Protein AF-M1EEB0-F1 (afdb_monomer)

Sequence (105 aa):
PSGGGGGFLLSRFTATALRRAAVTLDLFPIDDVFLGMCLQQEGLEPASHSGIRTAGIQAPSAHMSSFDPCLYRELLLVHRFLPYEMLLMWDALSQPNLACGKKLQ

pLDDT: mean 90.36, std 11.07, range [38.84, 98.31]

Organism: Mustela putorius furo (NCBI:txid9669)

Structure (mmCIF, N/CA/C/O backbone):
data_AF-M1EEB0-F1
#
_entry.id   AF-M1EEB0-F1
#
loop_
_atom_site.group_PDB
_atom_site.id
_atom_site.type_symbol
_atom_site.label_atom_id
_atom_site.label_alt_id
_atom_site.label_comp_id
_atom_site.label_asym_id
_atom_site.label_entity_id
_atom_site.label_seq_id
_atom_site.pdbx_PDB_ins_code
_atom_site.Cartn_x
_atom_site.Cartn_y
_atom_site.Cartn_z
_atom_site.occupancy
_atom_site.B_iso_or_equiv
_atom_site.auth_seq_id
_atom_site.auth_comp_id
_atom_site.auth_asym_id
_atom_site.auth_atom_id
_atom_site.pdbx_PDB_model_num
ATOM 1 N N . PRO A 1 1 ? -0.712 8.356 14.557 1.00 59.94 1 PRO A N 1
ATOM 2 C CA . PRO A 1 1 ? -0.195 8.388 13.163 1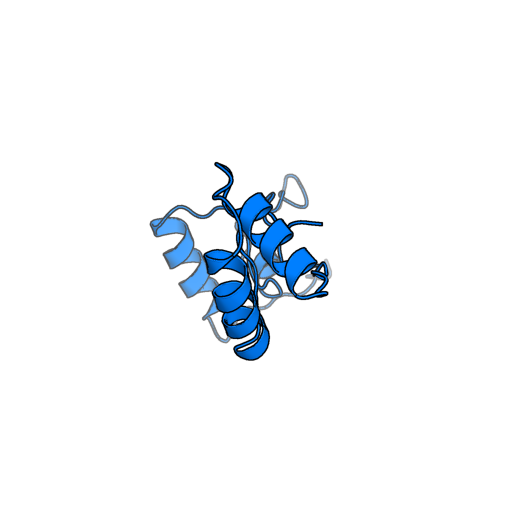.00 59.94 1 PRO A CA 1
ATOM 3 C C . PRO A 1 1 ? -1.029 7.459 12.266 1.00 59.94 1 PRO A C 1
ATOM 5 O O . PRO A 1 1 ? -1.385 6.382 12.730 1.00 59.94 1 PRO A O 1
ATOM 8 N N . SER A 1 2 ? -1.378 7.865 11.041 1.00 62.84 2 SER A N 1
ATOM 9 C CA . SER A 1 2 ? -2.084 7.025 10.053 1.00 62.84 2 SER A CA 1
ATOM 10 C C . SER A 1 2 ? -1.130 6.604 8.927 1.00 62.84 2 SER A C 1
ATOM 12 O O . SER A 1 2 ? -0.205 7.341 8.583 1.00 62.84 2 SER A O 1
ATOM 14 N N . GLY A 1 3 ? -1.306 5.399 8.377 1.00 64.75 3 GLY A N 1
ATOM 15 C CA . GLY A 1 3 ? -0.597 4.977 7.163 1.00 64.75 3 GLY A CA 1
ATOM 16 C C . GLY A 1 3 ? -1.310 5.550 5.942 1.00 64.75 3 GLY A C 1
ATOM 17 O O . GLY A 1 3 ? -2.495 5.309 5.806 1.00 64.75 3 GLY A O 1
ATOM 18 N N . GLY A 1 4 ? -0.633 6.322 5.088 1.00 73.31 4 GLY A N 1
ATOM 19 C CA . GLY A 1 4 ? -1.299 7.053 3.997 1.00 73.31 4 GLY A CA 1
ATOM 20 C C . GLY A 1 4 ? -1.947 6.166 2.918 1.00 73.31 4 GLY A C 1
ATOM 21 O O . GLY A 1 4 ? -1.477 5.060 2.645 1.00 73.31 4 GLY A O 1
ATOM 22 N N . GLY A 1 5 ? -2.975 6.692 2.244 1.00 74.56 5 GLY A N 1
ATOM 23 C CA . GLY A 1 5 ? -3.852 5.981 1.291 1.00 74.56 5 GLY A CA 1
ATOM 24 C C . GLY A 1 5 ? -3.243 5.297 0.050 1.00 74.56 5 GLY A C 1
ATOM 25 O O . GLY A 1 5 ? -3.980 4.727 -0.745 1.00 74.56 5 GLY A O 1
ATOM 26 N N . GLY A 1 6 ? -1.921 5.300 -0.150 1.00 83.31 6 GLY A N 1
ATOM 27 C CA . GLY A 1 6 ? -1.296 4.533 -1.241 1.00 83.31 6 GLY A CA 1
ATOM 28 C C . GLY A 1 6 ? -1.182 3.029 -0.955 1.00 83.31 6 GLY A C 1
ATOM 29 O O . GLY A 1 6 ? -1.050 2.245 -1.890 1.00 83.31 6 GLY A O 1
ATOM 30 N N . GLY A 1 7 ? -1.246 2.634 0.321 1.00 90.31 7 GLY A N 1
ATOM 31 C CA . GLY A 1 7 ? -1.267 1.241 0.770 1.00 90.31 7 GLY A CA 1
ATOM 32 C C . GLY A 1 7 ? -0.287 0.950 1.909 1.00 90.31 7 GLY A C 1
ATOM 33 O O . GLY A 1 7 ? 0.642 1.711 2.181 1.00 90.31 7 GLY A O 1
ATOM 34 N N . PHE A 1 8 ? -0.509 -0.172 2.590 1.00 92.94 8 PHE A N 1
ATOM 35 C CA . PHE A 1 8 ? 0.232 -0.600 3.777 1.00 92.94 8 PHE A CA 1
ATOM 36 C C . PHE A 1 8 ? 0.289 -2.132 3.857 1.00 92.94 8 PHE A C 1
ATOM 38 O O . PHE A 1 8 ? -0.470 -2.836 3.193 1.00 92.94 8 PHE A O 1
ATOM 45 N N . LEU A 1 9 ? 1.181 -2.649 4.702 1.00 94.00 9 LEU A N 1
ATOM 46 C CA . LEU A 1 9 ? 1.270 -4.068 5.038 1.00 94.00 9 LEU A CA 1
ATOM 47 C C . LEU A 1 9 ? 0.869 -4.266 6.496 1.00 94.00 9 LEU A C 1
ATOM 49 O O . LEU A 1 9 ? 1.228 -3.470 7.361 1.00 94.00 9 LEU A O 1
ATOM 53 N N . LEU A 1 10 ? 0.139 -5.342 6.772 1.00 95.31 10 LEU A N 1
ATOM 54 C CA . LEU A 1 10 ? -0.277 -5.686 8.124 1.00 95.31 10 LEU A CA 1
ATOM 55 C C . LEU A 1 10 ? -0.218 -7.192 8.359 1.00 95.31 10 LEU A C 1
ATOM 57 O O . LEU A 1 10 ? -0.311 -8.002 7.438 1.00 95.31 10 LEU A O 1
ATOM 61 N N . SER A 1 11 ? -0.055 -7.569 9.623 1.00 97.00 11 SER A N 1
ATOM 62 C CA . SER A 1 11 ? -0.151 -8.963 10.040 1.00 97.00 11 SER A CA 1
ATOM 63 C C . SER A 1 11 ? -1.616 -9.377 10.203 1.00 97.00 11 SER A C 1
ATOM 65 O O . SER A 1 11 ? -2.497 -8.547 10.443 1.00 97.00 11 SER A O 1
ATOM 67 N N . ARG A 1 12 ? -1.887 -10.686 10.181 1.00 98.19 12 ARG A N 1
ATOM 68 C CA . ARG A 1 12 ? -3.221 -11.219 10.511 1.00 98.19 12 ARG A CA 1
ATOM 69 C C . ARG A 1 12 ? -3.698 -10.786 11.904 1.00 98.19 12 ARG A C 1
ATOM 71 O O . ARG A 1 12 ? -4.889 -10.537 12.095 1.00 98.19 12 ARG A O 1
ATOM 78 N N . PHE A 1 13 ? -2.777 -10.700 12.866 1.00 98.00 13 PHE A N 1
ATOM 79 C CA . PHE A 1 13 ? -3.071 -10.217 14.214 1.00 98.00 13 PHE A CA 1
ATOM 80 C C . PHE A 1 13 ? -3.590 -8.775 14.168 1.00 98.00 13 PHE A C 1
ATOM 82 O O . PHE A 1 13 ? -4.686 -8.505 14.656 1.00 98.00 13 PHE A O 1
ATOM 89 N N . THR A 1 14 ? -2.861 -7.886 13.489 1.00 97.69 14 THR A N 1
ATOM 90 C CA . THR A 1 14 ? -3.231 -6.474 13.322 1.00 97.69 14 THR A CA 1
ATOM 91 C C . THR A 1 14 ? -4.578 -6.323 12.614 1.00 97.69 14 THR A C 1
ATOM 93 O O . THR A 1 14 ? -5.426 -5.586 13.097 1.00 97.69 14 THR A O 1
ATOM 96 N N . ALA A 1 15 ? -4.838 -7.068 11.532 1.00 97.81 15 ALA A N 1
ATOM 97 C CA . ALA A 1 15 ? -6.150 -7.052 10.867 1.00 97.81 15 ALA A CA 1
ATOM 98 C C . 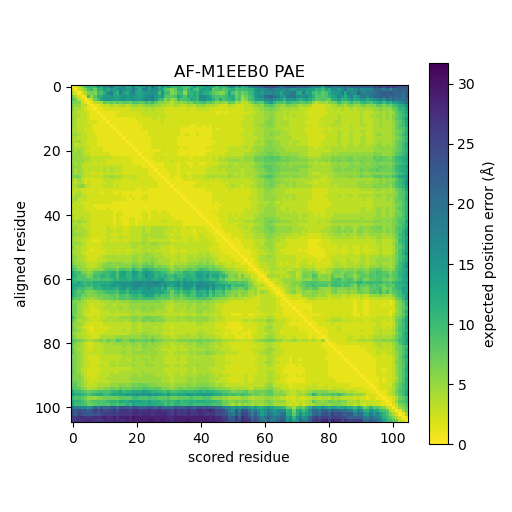ALA A 1 15 ? -7.299 -7.450 11.806 1.00 97.81 15 ALA A C 1
ATOM 100 O O . ALA A 1 15 ? -8.384 -6.872 11.755 1.00 97.81 15 ALA A O 1
ATOM 101 N N . THR A 1 16 ? -7.068 -8.437 12.674 1.00 98.31 16 THR A N 1
ATOM 102 C CA . THR A 1 16 ? -8.079 -8.887 13.638 1.00 98.31 16 THR A CA 1
ATOM 103 C C . THR A 1 16 ? -8.340 -7.820 14.703 1.00 98.31 16 THR A C 1
ATOM 105 O O . THR A 1 16 ? -9.497 -7.592 15.048 1.00 98.31 16 THR A O 1
ATOM 108 N N . ALA A 1 17 ? -7.292 -7.148 15.187 1.00 98.06 17 ALA A N 1
ATOM 109 C CA . ALA A 1 17 ? -7.400 -6.018 16.109 1.00 98.06 17 ALA A CA 1
ATOM 110 C C . ALA A 1 17 ? -8.176 -4.848 15.482 1.00 98.06 17 ALA A C 1
ATOM 112 O O . ALA A 1 17 ? -9.179 -4.407 16.035 1.00 98.06 17 ALA A O 1
ATOM 113 N N . LEU A 1 18 ? -7.811 -4.443 14.261 1.00 97.56 18 LEU A N 1
ATOM 114 C CA . LEU A 1 18 ? -8.513 -3.390 13.518 1.00 97.56 18 LEU A CA 1
ATOM 115 C C . LEU A 1 18 ? -10.006 -3.687 13.354 1.00 97.56 18 LEU A C 1
ATOM 117 O O . LEU A 1 18 ? -10.832 -2.803 13.548 1.00 97.56 18 LEU A O 1
ATOM 121 N N . ARG A 1 19 ? -10.373 -4.938 13.046 1.00 97.94 19 ARG A N 1
ATOM 122 C CA . ARG A 1 19 ? -11.781 -5.340 12.920 1.00 97.94 19 ARG A CA 1
ATOM 123 C C . ARG A 1 19 ? -12.563 -5.177 14.227 1.00 97.94 19 ARG A C 1
ATOM 125 O O . ARG A 1 19 ? -13.745 -4.849 14.168 1.00 97.94 19 ARG A O 1
ATOM 132 N N . ARG A 1 20 ? -11.942 -5.433 15.384 1.00 97.94 20 ARG A N 1
ATOM 133 C CA . ARG A 1 20 ? -12.587 -5.235 16.693 1.00 97.94 20 ARG A CA 1
ATOM 134 C C . ARG A 1 20 ? -12.779 -3.754 17.001 1.00 97.94 20 ARG A C 1
ATOM 136 O O . ARG A 1 20 ? -13.877 -3.379 17.388 1.00 97.94 20 ARG A O 1
ATOM 143 N N . ALA A 1 21 ? -11.770 -2.920 16.763 1.00 98.12 21 ALA A N 1
ATOM 144 C CA . ALA A 1 21 ? -11.895 -1.476 16.955 1.00 98.12 21 ALA A CA 1
ATOM 145 C C . ALA A 1 21 ? -12.902 -0.825 15.996 1.00 98.12 21 ALA A C 1
ATOM 147 O O . ALA A 1 21 ? -13.668 0.049 16.396 1.00 98.12 21 ALA A O 1
ATOM 148 N N . ALA A 1 22 ? -12.946 -1.271 14.739 1.00 97.75 22 ALA A N 1
ATOM 149 C CA . ALA A 1 22 ? -13.807 -0.681 13.716 1.00 97.75 22 ALA A CA 1
ATOM 150 C C . ALA A 1 22 ? -15.305 -0.765 14.053 1.00 97.75 22 ALA A C 1
ATOM 152 O O . ALA A 1 22 ? -16.073 0.065 13.582 1.00 97.75 22 ALA A O 1
ATOM 153 N N . VAL A 1 23 ? -15.732 -1.746 14.859 1.00 97.38 23 VAL A N 1
ATOM 154 C CA . VAL A 1 23 ? -17.140 -1.872 15.285 1.00 97.38 23 VAL A CA 1
ATOM 155 C C . VAL A 1 23 ? -17.476 -1.058 16.538 1.00 97.38 23 VAL A C 1
ATOM 157 O O . VAL A 1 23 ? -18.644 -0.983 16.907 1.00 97.38 23 VAL A O 1
ATOM 160 N N . THR A 1 24 ? -16.478 -0.470 17.205 1.00 97.50 24 THR A N 1
ATOM 161 C CA . THR A 1 24 ? -16.659 0.329 18.431 1.00 97.50 24 THR A CA 1
ATOM 162 C C . THR A 1 24 ? -16.501 1.831 18.207 1.00 97.50 24 THR A C 1
ATOM 164 O O . THR A 1 24 ? -16.722 2.602 19.135 1.00 97.50 24 THR A O 1
ATOM 167 N N . LEU A 1 25 ? -16.068 2.244 17.016 1.00 97.50 25 LEU A N 1
ATOM 168 C CA . LEU A 1 25 ? -15.782 3.634 16.672 1.00 97.50 25 LEU A CA 1
ATOM 169 C C . LEU A 1 25 ? -16.786 4.144 15.640 1.00 97.50 25 LEU A C 1
ATOM 171 O O . LEU A 1 25 ? -17.164 3.416 14.721 1.00 97.50 25 LEU A O 1
ATOM 175 N N . ASP A 1 26 ? -17.161 5.415 15.758 1.00 97.56 26 ASP A N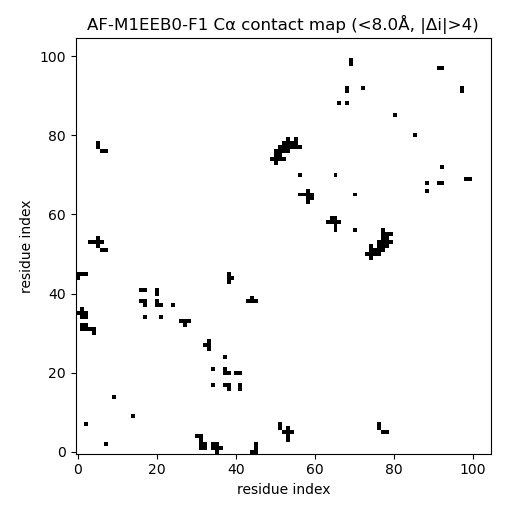 1
ATOM 176 C CA . ASP A 1 26 ? -17.912 6.097 14.710 1.00 97.56 26 ASP A CA 1
ATOM 177 C C . ASP A 1 26 ? -17.062 6.223 13.444 1.00 97.56 26 ASP A C 1
ATOM 179 O O . ASP A 1 26 ? -15.858 6.498 13.497 1.00 97.56 26 ASP A O 1
ATOM 183 N N . LEU A 1 27 ? -17.702 6.033 12.290 1.00 96.50 27 LEU A N 1
ATOM 184 C CA . LEU A 1 27 ? -17.030 6.134 11.002 1.00 96.50 27 LEU A CA 1
ATOM 185 C C . LEU A 1 27 ? -16.469 7.541 10.790 1.00 96.50 27 LEU A C 1
ATOM 187 O O . LEU A 1 27 ? -17.159 8.545 10.975 1.00 96.50 27 LEU A O 1
ATOM 191 N N . PHE A 1 28 ? -15.228 7.595 10.315 1.00 96.12 28 PHE A N 1
ATOM 192 C CA . PHE A 1 28 ? -14.582 8.826 9.882 1.00 96.12 28 PHE A CA 1
ATOM 193 C C . PHE A 1 28 ? -14.514 8.856 8.345 1.00 96.12 28 PHE A C 1
ATOM 195 O O . PHE A 1 28 ? -14.204 7.830 7.739 1.00 96.12 28 PHE A O 1
ATOM 202 N N . PRO A 1 29 ? -14.784 9.998 7.682 1.00 95.00 29 PRO A N 1
ATOM 203 C CA . PRO A 1 29 ? -14.941 10.073 6.222 1.00 95.00 29 PRO A CA 1
ATOM 204 C C . PRO A 1 29 ? -13.623 9.996 5.429 1.00 95.00 29 PRO A C 1
ATOM 206 O O . PRO A 1 29 ? -13.596 10.321 4.245 1.00 95.00 29 PRO A O 1
ATOM 209 N N . ILE A 1 30 ? -12.532 9.584 6.072 1.00 94.69 30 ILE A N 1
ATOM 210 C CA . ILE A 1 30 ? -11.236 9.328 5.448 1.00 94.69 30 ILE A CA 1
ATOM 211 C C . ILE A 1 30 ? -10.752 7.985 5.997 1.00 94.69 30 ILE A C 1
ATOM 213 O O . ILE A 1 30 ? -10.560 7.835 7.205 1.00 94.69 30 ILE A O 1
ATOM 217 N N . ASP A 1 31 ? -10.622 6.999 5.118 1.00 93.25 31 ASP A N 1
ATOM 218 C CA . ASP A 1 31 ? -10.381 5.597 5.460 1.00 93.25 31 ASP A CA 1
ATOM 219 C C . ASP A 1 31 ? -9.036 5.373 6.162 1.00 93.25 31 ASP A C 1
ATOM 221 O O . ASP A 1 31 ? -8.975 4.641 7.152 1.00 93.25 31 ASP A O 1
ATOM 225 N N . ASP A 1 32 ? -7.971 6.037 5.713 1.00 93.44 32 ASP A N 1
ATOM 226 C CA . ASP A 1 32 ? -6.650 5.935 6.338 1.00 93.44 32 ASP A CA 1
ATOM 227 C C . ASP A 1 32 ? -6.588 6.582 7.734 1.00 93.44 32 ASP A C 1
ATOM 229 O O . ASP A 1 32 ? -5.956 6.042 8.652 1.00 93.44 32 ASP A O 1
ATOM 233 N N . VAL A 1 33 ? -7.305 7.687 7.940 1.00 94.50 33 VAL A N 1
ATOM 234 C CA . VAL A 1 33 ? -7.502 8.293 9.262 1.00 94.50 33 VAL A CA 1
ATOM 235 C C . VAL A 1 33 ? -8.323 7.362 10.152 1.00 94.50 33 VAL A C 1
ATOM 237 O O . VAL A 1 33 ? -7.919 7.119 11.290 1.00 94.50 33 VAL A O 1
ATOM 240 N N . PHE A 1 34 ? -9.412 6.779 9.642 1.00 96.19 34 PHE A N 1
ATOM 241 C CA . PHE A 1 34 ? -10.228 5.820 10.393 1.00 96.19 34 PHE A CA 1
ATOM 242 C C . PHE A 1 34 ? -9.421 4.581 10.810 1.00 96.19 34 PHE A C 1
ATOM 244 O O . PHE A 1 34 ? -9.506 4.126 11.953 1.00 96.19 34 PHE A O 1
ATOM 251 N N . LEU A 1 35 ? -8.568 4.067 9.923 1.00 95.69 35 LEU A N 1
ATOM 252 C CA . LEU A 1 35 ? -7.647 2.979 10.243 1.00 95.69 35 LEU A CA 1
ATOM 253 C C . LEU A 1 35 ? -6.646 3.392 11.332 1.00 95.69 35 LEU A C 1
ATOM 255 O O . LEU A 1 35 ? -6.379 2.611 12.244 1.00 95.69 35 LEU A O 1
ATOM 259 N N . GLY A 1 36 ? -6.139 4.628 11.288 1.00 95.44 36 GLY A N 1
ATOM 260 C CA . GLY A 1 36 ? -5.307 5.204 12.349 1.00 95.44 36 GLY A CA 1
ATOM 261 C C . GLY A 1 36 ? -6.020 5.289 13.704 1.00 95.44 36 GLY A C 1
ATOM 262 O O . GLY A 1 36 ? -5.419 4.962 14.728 1.00 95.44 36 GLY A O 1
ATOM 263 N N . MET A 1 37 ? -7.304 5.655 13.715 1.00 96.75 37 MET A N 1
ATOM 264 C CA . MET A 1 37 ? -8.136 5.651 14.927 1.00 96.75 37 MET A CA 1
ATOM 265 C C . MET A 1 37 ? -8.305 4.231 15.483 1.00 96.75 37 MET A C 1
ATOM 267 O O . MET A 1 37 ? -8.169 4.016 16.686 1.00 96.75 37 MET A O 1
ATOM 271 N N . CYS A 1 38 ? -8.522 3.243 14.610 1.00 97.75 38 CYS A N 1
ATOM 272 C CA . CYS A 1 38 ? -8.613 1.838 15.007 1.00 97.75 38 CYS A CA 1
ATOM 273 C C . CYS A 1 38 ? -7.301 1.313 15.616 1.00 97.75 38 CYS A C 1
ATOM 275 O O . CYS A 1 38 ? -7.333 0.582 16.605 1.00 97.75 38 CYS A O 1
ATOM 277 N N . LEU A 1 39 ? -6.144 1.690 15.056 1.00 97.38 39 LEU A N 1
ATOM 278 C CA . LEU A 1 39 ? -4.833 1.346 15.624 1.00 97.38 39 LEU A CA 1
ATOM 279 C C . LEU A 1 39 ? -4.664 1.939 17.025 1.00 97.38 39 LEU A C 1
ATOM 281 O O . LEU A 1 39 ? -4.275 1.224 17.945 1.00 97.38 39 LEU A O 1
ATOM 285 N N . GLN A 1 40 ? -5.012 3.218 17.193 1.00 96.81 40 GLN A N 1
ATOM 286 C CA . GLN A 1 40 ? -4.937 3.900 18.483 1.00 96.81 40 GLN A CA 1
ATOM 287 C C . GLN A 1 40 ? -5.829 3.228 19.536 1.00 96.81 40 GLN A C 1
ATOM 289 O O . GLN A 1 40 ? -5.389 3.035 20.668 1.00 96.81 40 GLN A O 1
ATOM 294 N N . GLN A 1 41 ? -7.045 2.825 19.157 1.00 97.81 41 GLN A N 1
ATOM 295 C CA . GLN A 1 41 ? -7.983 2.122 20.036 1.00 97.81 41 GLN A CA 1
ATOM 296 C C . GLN A 1 41 ? -7.436 0.775 20.541 1.00 97.81 41 GLN A C 1
ATOM 298 O O . GLN A 1 41 ? -7.687 0.400 21.683 1.00 97.81 41 GLN A O 1
ATOM 303 N N . GLU A 1 42 ? -6.673 0.053 19.716 1.00 97.69 42 GLU A N 1
ATOM 304 C CA . GLU A 1 42 ? -6.060 -1.238 20.081 1.00 97.69 42 GLU A CA 1
ATOM 305 C C . GLU A 1 42 ? -4.642 -1.084 20.664 1.00 97.69 42 GLU A C 1
ATOM 307 O O . GLU A 1 42 ? -3.969 -2.085 20.911 1.00 97.69 42 GLU A O 1
ATOM 312 N N . GLY A 1 43 ? -4.168 0.149 20.884 1.00 97.12 4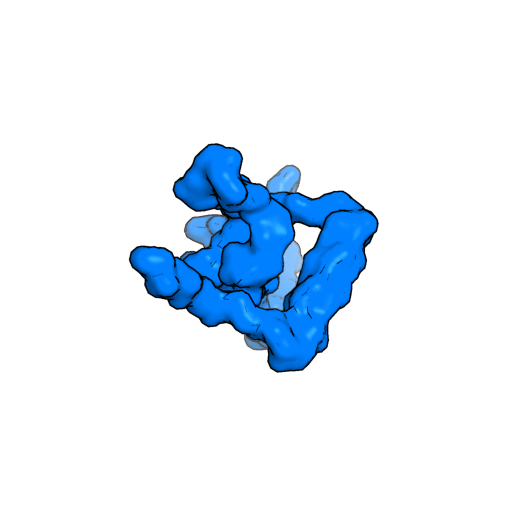3 GLY A N 1
ATOM 313 C CA . GLY A 1 43 ? -2.829 0.417 21.418 1.00 97.12 43 GLY A CA 1
ATOM 314 C C . GLY A 1 43 ? -1.693 0.008 20.474 1.00 97.12 43 GLY A C 1
ATOM 315 O O . GLY A 1 43 ? -0.618 -0.380 20.931 1.00 97.12 43 GLY A O 1
ATOM 316 N N . LEU A 1 44 ? -1.934 0.050 19.162 1.00 96.88 44 LEU A N 1
ATOM 317 C CA . LEU A 1 44 ? -0.968 -0.298 18.122 1.00 96.88 44 LEU A CA 1
ATOM 318 C C . LEU A 1 44 ? -0.433 0.961 17.435 1.00 96.88 44 LEU A C 1
ATOM 320 O O . LEU A 1 44 ? -1.168 1.920 17.203 1.00 96.88 44 LEU A O 1
ATOM 324 N N . GLU A 1 45 ? 0.836 0.926 17.030 1.00 93.69 45 GLU A N 1
ATOM 325 C CA . GLU A 1 45 ? 1.467 2.014 16.283 1.00 93.69 45 GLU A CA 1
ATOM 326 C C . GLU A 1 45 ? 1.924 1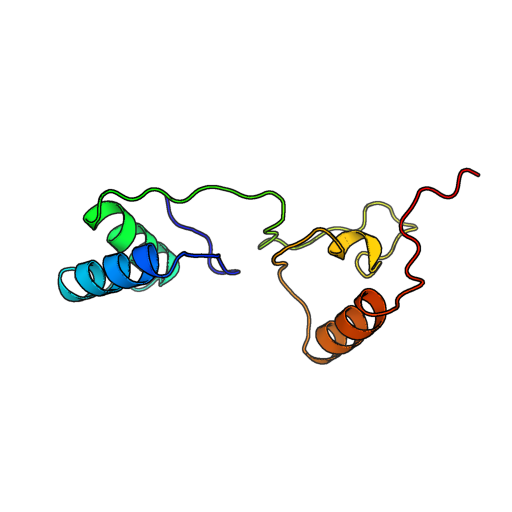.546 14.895 1.00 93.69 45 GLU A C 1
ATOM 328 O O . GLU A 1 45 ? 2.488 0.454 14.763 1.00 93.69 45 GLU A O 1
ATOM 333 N N . PRO A 1 46 ? 1.700 2.347 13.838 1.00 92.88 46 PRO A N 1
ATOM 334 C CA . PRO A 1 46 ? 2.259 2.056 12.527 1.00 92.88 46 PRO A CA 1
ATOM 335 C C . PRO A 1 46 ? 3.756 2.386 12.487 1.00 92.88 46 PRO A C 1
ATOM 337 O O . PRO A 1 46 ? 4.224 3.314 13.146 1.00 92.88 46 PRO A O 1
ATOM 340 N N . ALA A 1 47 ? 4.493 1.675 11.634 1.00 92.94 47 ALA A N 1
ATOM 341 C CA . ALA A 1 47 ? 5.906 1.928 11.372 1.00 92.94 47 ALA A CA 1
ATOM 342 C C . ALA A 1 47 ? 6.135 2.312 9.905 1.00 92.94 47 ALA A C 1
ATOM 344 O O . ALA A 1 47 ? 5.521 1.752 8.995 1.00 92.94 47 ALA A O 1
ATOM 345 N N . SER A 1 48 ? 7.051 3.253 9.677 1.00 92.19 48 SER A N 1
ATOM 346 C CA . SER A 1 48 ? 7.472 3.654 8.332 1.00 92.19 48 SER A CA 1
ATOM 347 C C . SER A 1 48 ? 8.438 2.636 7.727 1.00 92.19 48 SER A C 1
ATOM 349 O O . SER A 1 48 ? 9.317 2.121 8.416 1.00 92.19 48 SER A O 1
ATOM 351 N N . HIS A 1 49 ? 8.329 2.399 6.417 1.00 94.19 49 HIS A N 1
ATOM 352 C CA . HIS A 1 49 ? 9.242 1.535 5.668 1.00 94.19 49 HIS A CA 1
ATOM 353 C C . HIS A 1 49 ? 9.681 2.215 4.364 1.00 94.19 49 HIS A C 1
ATOM 355 O O . HIS A 1 49 ? 8.844 2.696 3.602 1.00 94.19 49 HIS A O 1
ATOM 361 N N . SER A 1 50 ? 10.986 2.233 4.074 1.00 92.81 50 SER A N 1
ATOM 362 C CA . SER A 1 50 ? 11.558 2.913 2.895 1.00 92.81 50 SER A CA 1
ATOM 363 C C . SER A 1 50 ? 11.082 2.331 1.558 1.00 92.81 50 SER A C 1
ATOM 365 O O . SER A 1 50 ? 10.989 3.053 0.568 1.00 92.81 50 SER A O 1
ATOM 367 N N . GLY A 1 51 ? 10.730 1.043 1.548 1.00 94.38 51 GLY A N 1
ATOM 368 C CA . GLY A 1 51 ? 10.142 0.345 0.402 1.00 94.38 51 GLY A CA 1
ATOM 369 C C . GLY A 1 51 ? 8.690 0.725 0.072 1.00 94.38 51 GLY A C 1
ATOM 370 O O . GLY A 1 51 ? 8.157 0.209 -0.905 1.00 94.38 51 GLY A O 1
ATOM 371 N N . ILE A 1 52 ? 8.034 1.584 0.861 1.00 93.94 52 ILE A N 1
ATOM 372 C CA . ILE A 1 52 ? 6.679 2.084 0.583 1.00 93.94 52 ILE A CA 1
ATOM 373 C C . ILE A 1 52 ? 6.781 3.532 0.087 1.00 93.94 52 ILE A C 1
ATOM 375 O O . ILE A 1 52 ? 7.187 4.435 0.818 1.00 93.94 52 ILE A O 1
ATOM 379 N N . ARG A 1 53 ? 6.410 3.764 -1.175 1.00 93.31 53 ARG A N 1
ATOM 380 C CA . ARG A 1 53 ? 6.546 5.047 -1.882 1.00 93.31 53 ARG A CA 1
ATOM 381 C C . ARG A 1 53 ? 5.197 5.531 -2.416 1.00 93.31 53 ARG A C 1
ATOM 383 O O . ARG A 1 53 ? 4.938 5.527 -3.617 1.00 93.31 53 ARG A O 1
ATOM 390 N N . THR A 1 54 ? 4.327 5.980 -1.516 1.00 92.25 54 THR A N 1
ATOM 391 C CA . THR A 1 54 ? 2.977 6.478 -1.855 1.00 92.25 54 THR A CA 1
ATOM 392 C C . THR A 1 54 ? 2.976 7.823 -2.595 1.00 92.25 54 THR A C 1
ATOM 394 O O . THR A 1 54 ? 2.004 8.155 -3.264 1.00 92.25 54 THR A O 1
ATOM 397 N N . ALA A 1 55 ? 4.075 8.579 -2.537 1.00 90.56 55 ALA A N 1
ATOM 398 C CA . ALA A 1 55 ? 4.285 9.790 -3.339 1.00 90.56 55 ALA A CA 1
ATOM 399 C C . ALA A 1 55 ? 4.962 9.514 -4.700 1.00 90.56 55 ALA A C 1
ATOM 401 O O . ALA A 1 55 ? 5.259 10.447 -5.445 1.00 90.56 55 ALA A O 1
ATOM 402 N N . GLY A 1 56 ? 5.223 8.243 -5.019 1.00 90.25 56 GLY A N 1
ATOM 403 C CA . GLY A 1 56 ? 5.919 7.826 -6.231 1.00 90.25 56 GLY A CA 1
ATOM 404 C C . GLY A 1 56 ? 7.429 7.970 -6.185 1.00 90.25 56 GLY A C 1
ATOM 405 O O . GLY A 1 56 ? 8.035 8.187 -5.133 1.00 90.25 56 GLY A O 1
ATOM 406 N N . ILE A 1 57 ? 8.038 7.784 -7.355 1.00 89.38 57 ILE A N 1
ATOM 407 C CA . ILE A 1 57 ? 9.480 7.891 -7.573 1.00 89.38 57 ILE A CA 1
ATOM 408 C C . ILE A 1 57 ? 9.720 8.941 -8.645 1.00 89.38 57 ILE A C 1
ATOM 410 O O . ILE A 1 57 ? 9.068 8.953 -9.688 1.00 89.38 57 ILE A O 1
ATOM 414 N N . GLN A 1 58 ? 10.684 9.813 -8.385 1.00 85.81 58 GLN A N 1
ATOM 415 C CA . GLN A 1 58 ? 11.176 10.756 -9.374 1.00 85.81 58 GLN A CA 1
ATOM 416 C C . GLN A 1 58 ? 12.364 10.154 -10.119 1.00 85.81 58 GLN A C 1
ATOM 418 O O . GLN A 1 58 ? 13.150 9.398 -9.547 1.00 85.81 58 GLN A O 1
ATOM 423 N N . ALA A 1 59 ? 12.496 10.511 -11.394 1.00 83.56 59 ALA A N 1
ATOM 424 C CA . ALA A 1 59 ? 13.674 10.180 -12.178 1.00 83.56 59 ALA A CA 1
ATOM 425 C C . ALA A 1 59 ? 14.943 10.667 -11.444 1.00 83.56 59 ALA A C 1
ATOM 427 O O . ALA A 1 59 ? 15.025 11.854 -11.119 1.00 83.56 59 ALA A O 1
ATOM 428 N N . PRO A 1 60 ? 15.938 9.795 -11.187 1.00 83.19 60 PRO A N 1
ATOM 429 C CA . PRO A 1 60 ? 17.152 10.183 -10.464 1.00 83.19 60 PRO A CA 1
ATOM 430 C C . PRO A 1 60 ? 17.989 11.241 -11.193 1.00 83.19 60 PRO A C 1
ATOM 432 O O . PRO A 1 60 ? 18.806 11.922 -10.580 1.00 83.19 60 PRO A O 1
ATOM 435 N N . SER A 1 61 ? 17.834 11.340 -12.515 1.00 84.38 61 SER A N 1
ATOM 436 C CA . SER A 1 61 ? 18.521 12.306 -13.371 1.00 84.38 61 SER A CA 1
ATOM 437 C C . SER A 1 61 ? 17.737 12.524 -14.666 1.00 84.38 61 SER A C 1
ATOM 439 O O . SER A 1 61 ? 16.890 11.708 -15.020 1.00 84.38 61 SER A O 1
ATOM 441 N N . ALA A 1 62 ? 18.067 13.577 -15.421 1.00 82.00 62 ALA A N 1
ATOM 442 C CA . ALA A 1 62 ? 17.456 13.855 -16.726 1.00 82.00 62 ALA A CA 1
ATOM 443 C C . ALA A 1 62 ? 17.678 12.742 -17.771 1.00 82.00 62 ALA A C 1
ATOM 445 O O . ALA A 1 62 ? 16.941 12.658 -18.749 1.00 82.00 62 ALA A O 1
ATOM 446 N N . HIS A 1 63 ? 18.691 11.893 -17.572 1.00 79.94 63 HIS A N 1
ATOM 447 C CA . HIS A 1 63 ? 19.044 10.807 -18.490 1.00 79.94 63 HIS A CA 1
ATOM 448 C C . HIS A 1 63 ? 18.449 9.453 -18.089 1.00 79.94 63 HIS A C 1
ATOM 450 O O . HIS A 1 63 ? 18.523 8.507 -18.871 1.00 79.94 63 HIS A O 1
ATOM 456 N N . MET A 1 64 ? 17.876 9.339 -16.887 1.00 79.25 64 MET A N 1
ATOM 457 C CA . MET A 1 64 ? 17.269 8.101 -16.406 1.00 79.25 64 MET A CA 1
ATOM 458 C C . MET A 1 64 ? 15.758 8.245 -16.355 1.00 79.25 64 MET A C 1
ATOM 460 O O . MET A 1 64 ? 15.229 9.135 -15.697 1.00 79.25 64 MET A O 1
ATOM 464 N N . SER A 1 65 ? 15.059 7.330 -17.020 1.00 84.44 65 SER A N 1
ATOM 465 C CA . SER A 1 65 ? 13.608 7.247 -16.913 1.00 84.44 65 SER A CA 1
ATOM 466 C C . SER A 1 65 ? 13.210 6.905 -15.479 1.00 84.44 65 SER A C 1
ATOM 468 O O . SER A 1 65 ? 13.797 6.015 -14.862 1.00 84.44 65 SER A O 1
ATOM 470 N N . SER A 1 66 ? 12.156 7.544 -14.968 1.00 83.62 66 SER A N 1
ATOM 471 C CA . SER A 1 66 ? 11.499 7.074 -13.748 1.00 83.62 66 SER A CA 1
ATOM 472 C C . SER A 1 66 ? 10.906 5.675 -13.929 1.00 83.62 66 SER A C 1
ATOM 474 O O . SER A 1 66 ? 10.559 5.063 -12.937 1.00 83.62 66 SER A O 1
ATOM 476 N N . PHE A 1 67 ? 10.816 5.149 -15.156 1.00 90.19 67 PHE A N 1
ATOM 477 C CA . PHE A 1 67 ? 10.337 3.803 -15.480 1.00 90.19 67 PHE A CA 1
ATOM 478 C C . PHE A 1 67 ? 11.444 2.732 -15.543 1.00 90.19 67 PHE A C 1
ATOM 480 O O . PHE A 1 67 ? 11.204 1.636 -16.037 1.00 90.19 67 PHE A O 1
ATOM 487 N N . ASP A 1 68 ? 12.665 3.031 -15.087 1.00 91.88 68 ASP A N 1
ATOM 488 C CA . ASP A 1 68 ? 13.739 2.035 -14.988 1.00 91.88 68 ASP A CA 1
ATOM 489 C C . ASP A 1 68 ? 13.382 0.964 -13.929 1.00 91.88 68 ASP A C 1
ATOM 491 O O . ASP A 1 68 ? 13.246 1.316 -12.752 1.00 91.88 68 ASP A O 1
ATOM 495 N N . PRO A 1 69 ? 13.260 -0.331 -14.296 1.00 94.19 69 PRO A N 1
ATOM 496 C CA . PRO A 1 69 ? 12.903 -1.409 -13.368 1.00 94.19 69 PRO A CA 1
ATOM 497 C C . PRO A 1 69 ? 13.816 -1.502 -12.141 1.00 94.19 69 PRO A C 1
ATOM 499 O O . PRO A 1 69 ? 13.377 -1.908 -11.061 1.00 94.19 69 PRO A O 1
ATOM 502 N N . CYS A 1 70 ? 15.075 -1.075 -12.253 1.00 91.94 70 CYS A N 1
ATOM 503 C CA . CYS A 1 70 ? 16.014 -1.105 -11.138 1.00 91.94 70 CYS A CA 1
ATOM 504 C C . CYS A 1 70 ? 15.664 -0.129 -10.009 1.00 91.94 70 CYS A C 1
ATOM 506 O O . CYS A 1 70 ? 16.094 -0.347 -8.879 1.00 91.94 70 CYS A O 1
ATOM 508 N N . LEU A 1 71 ? 14.840 0.891 -10.269 1.00 92.06 71 LEU A N 1
ATOM 509 C CA . LEU A 1 71 ? 14.308 1.777 -9.227 1.00 92.06 71 LEU A CA 1
ATOM 510 C C . LEU A 1 71 ? 13.213 1.110 -8.382 1.00 92.06 71 LEU A C 1
ATOM 512 O O . LEU A 1 71 ? 12.936 1.562 -7.272 1.00 92.06 71 LEU A O 1
ATOM 516 N N . TYR A 1 72 ? 12.596 0.047 -8.902 1.00 94.31 72 TYR A N 1
ATOM 517 C CA . TYR A 1 72 ? 11.428 -0.609 -8.310 1.00 94.31 72 TYR A CA 1
ATOM 518 C C . TYR A 1 72 ? 11.751 -1.947 -7.649 1.00 94.31 72 TYR A C 1
ATOM 520 O O . TYR A 1 72 ? 10.988 -2.401 -6.803 1.00 94.31 72 TYR A O 1
ATOM 528 N N . ARG A 1 73 ? 12.886 -2.561 -8.001 1.00 92.25 73 ARG A N 1
ATOM 529 C CA . ARG A 1 73 ? 13.275 -3.920 -7.590 1.00 92.25 73 ARG A CA 1
ATOM 530 C C . ARG A 1 73 ? 13.246 -4.175 -6.079 1.00 92.25 73 ARG A C 1
ATOM 532 O O . ARG A 1 73 ? 12.967 -5.293 -5.667 1.00 92.25 73 ARG A O 1
ATOM 539 N N . GLU A 1 74 ? 13.552 -3.170 -5.265 1.00 91.00 74 GLU A N 1
ATOM 540 C CA . GLU A 1 74 ? 13.602 -3.296 -3.798 1.00 91.00 74 GLU A CA 1
ATOM 541 C C . GLU A 1 74 ? 12.385 -2.675 -3.096 1.00 91.00 74 GLU A C 1
ATOM 543 O O . GLU A 1 74 ? 12.330 -2.603 -1.866 1.00 91.00 74 GLU A O 1
ATOM 548 N N . LEU A 1 75 ? 11.400 -2.199 -3.860 1.00 94.31 75 LEU A N 1
ATOM 549 C CA . LEU A 1 75 ? 10.197 -1.601 -3.301 1.00 94.31 75 LEU A CA 1
ATOM 550 C C . LEU A 1 75 ? 9.130 -2.653 -3.021 1.00 94.31 75 LEU A C 1
ATOM 552 O O . LEU A 1 75 ? 8.979 -3.639 -3.734 1.00 94.31 75 LEU A O 1
ATOM 556 N N . LEU A 1 76 ? 8.352 -2.390 -1.976 1.00 94.69 76 LEU A N 1
ATOM 557 C CA . LEU A 1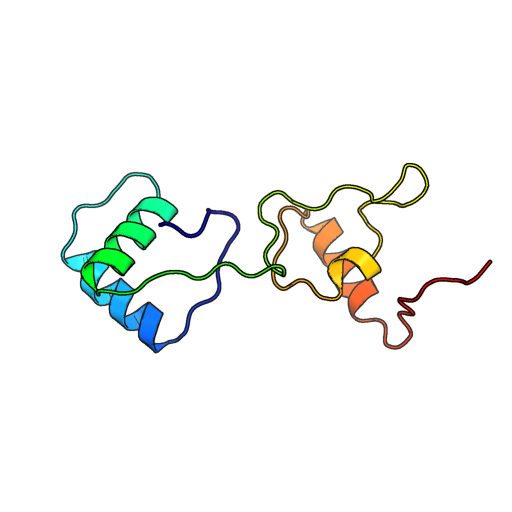 76 ? 7.179 -3.175 -1.606 1.00 94.69 76 LEU A CA 1
ATOM 558 C C . LEU A 1 76 ? 5.912 -2.592 -2.232 1.00 94.69 76 LEU A C 1
ATOM 560 O O . LEU A 1 76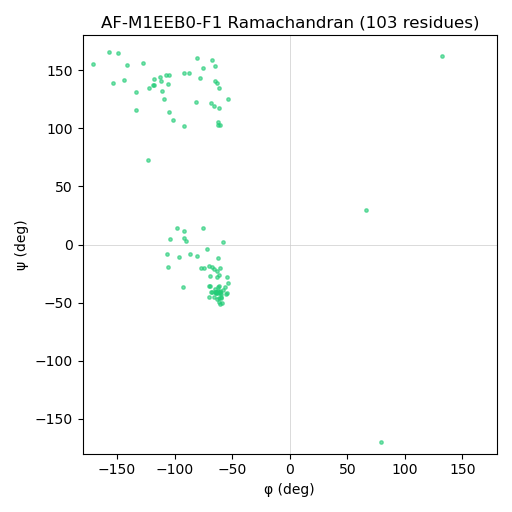 ? 5.004 -3.330 -2.602 1.00 94.69 76 LEU A O 1
ATOM 564 N N . LEU A 1 77 ? 5.838 -1.261 -2.322 1.00 94.19 77 LEU A N 1
ATOM 565 C CA . LEU A 1 77 ? 4.684 -0.545 -2.847 1.00 94.19 77 LEU A CA 1
ATOM 566 C C . LEU A 1 77 ? 5.107 0.809 -3.410 1.00 94.19 77 LEU A C 1
ATOM 568 O O . LEU A 1 77 ? 5.884 1.532 -2.787 1.00 94.19 77 LEU A O 1
ATOM 572 N N . VAL A 1 78 ? 4.538 1.195 -4.549 1.00 94.38 78 VAL A N 1
ATOM 573 C CA . VAL A 1 78 ? 4.731 2.518 -5.145 1.00 94.38 78 VAL A CA 1
ATOM 574 C C . VAL A 1 78 ? 3.448 2.999 -5.816 1.00 94.38 78 VAL A C 1
ATOM 576 O O . VAL A 1 78 ? 2.733 2.221 -6.443 1.00 94.38 78 VAL A O 1
ATOM 579 N N . HIS A 1 79 ? 3.166 4.293 -5.698 1.00 93.06 79 HIS A N 1
ATOM 580 C CA . HIS A 1 79 ? 2.063 4.949 -6.396 1.00 93.06 79 HIS A CA 1
ATOM 581 C C . HIS A 1 79 ? 2.617 5.914 -7.462 1.00 93.06 79 HIS A C 1
ATOM 583 O O . HIS A 1 79 ? 3.498 6.703 -7.163 1.00 93.06 79 HIS A O 1
ATOM 589 N N . ARG A 1 80 ? 2.158 5.944 -8.713 1.00 90.19 80 ARG A N 1
ATOM 590 C CA . ARG A 1 80 ? 1.141 5.101 -9.352 1.00 90.19 80 ARG A CA 1
ATOM 591 C C . ARG A 1 80 ? 1.684 4.490 -10.630 1.00 90.19 80 ARG A C 1
ATOM 593 O O . ARG A 1 80 ? 2.549 5.073 -11.271 1.00 90.19 80 ARG A O 1
ATOM 600 N N . PHE A 1 81 ? 1.079 3.374 -11.007 1.00 93.25 81 PHE A N 1
ATOM 601 C CA . PHE A 1 81 ? 1.177 2.783 -12.331 1.00 93.25 81 PHE A CA 1
ATOM 602 C C . PHE A 1 81 ? -0.222 2.749 -12.941 1.00 93.25 81 PHE A C 1
ATOM 604 O O . PHE A 1 81 ? -1.195 2.409 -12.260 1.00 93.25 81 PHE A O 1
ATOM 611 N N . LEU A 1 82 ? -0.338 3.092 -14.218 1.00 95.00 82 LEU A N 1
ATOM 612 C CA . LEU A 1 82 ? -1.502 2.745 -15.025 1.00 95.00 82 LEU A CA 1
ATOM 613 C C . LEU A 1 82 ? -1.545 1.220 -15.240 1.00 95.00 82 LEU A C 1
ATOM 615 O O . LEU A 1 82 ? -0.512 0.555 -15.142 1.00 95.00 82 LEU A O 1
ATOM 619 N N . PRO A 1 83 ? -2.711 0.635 -15.574 1.00 96.88 83 PRO A N 1
ATOM 620 C CA . PRO A 1 83 ? -2.831 -0.818 -15.714 1.00 96.88 83 PRO A CA 1
ATOM 621 C C . PRO A 1 83 ? -1.816 -1.446 -16.682 1.00 96.88 83 PRO A C 1
ATOM 623 O O . PRO A 1 83 ? -1.222 -2.474 -16.367 1.00 96.88 83 PRO A O 1
ATOM 626 N N . TYR A 1 84 ? -1.562 -0.813 -17.834 1.00 96.69 84 TYR A N 1
ATOM 627 C CA . TYR A 1 84 ? -0.570 -1.316 -18.792 1.00 96.69 84 TYR A CA 1
ATOM 628 C C . TYR A 1 84 ? 0.866 -1.160 -18.276 1.00 96.69 84 TYR A C 1
ATOM 630 O O . TYR A 1 84 ? 1.705 -2.024 -18.507 1.00 96.69 84 TYR A O 1
ATOM 638 N N . GLU A 1 85 ? 1.154 -0.076 -17.554 1.00 95.75 85 GLU A N 1
ATOM 639 C CA . GLU A 1 85 ? 2.474 0.175 -16.982 1.00 95.75 85 GLU A CA 1
ATOM 640 C C . GLU A 1 85 ? 2.805 -0.887 -15.934 1.00 95.75 85 GLU A C 1
ATOM 642 O O . GLU A 1 85 ? 3.927 -1.383 -15.890 1.00 95.75 85 GLU A O 1
ATOM 647 N N . MET A 1 86 ? 1.820 -1.265 -15.116 1.00 96.44 86 MET A N 1
ATOM 648 C CA . MET A 1 86 ? 1.968 -2.320 -14.117 1.00 96.44 86 MET A CA 1
ATOM 649 C C . MET A 1 86 ? 2.342 -3.652 -14.772 1.00 96.44 86 MET A C 1
ATOM 651 O O . MET A 1 86 ? 3.244 -4.331 -14.289 1.00 96.44 86 MET A O 1
ATOM 655 N N . LEU A 1 87 ? 1.699 -3.996 -15.893 1.00 97.19 87 LEU A N 1
ATOM 656 C CA . LEU A 1 87 ? 2.019 -5.203 -16.655 1.00 97.19 87 LEU A CA 1
ATOM 657 C C . LEU A 1 87 ? 3.452 -5.168 -17.207 1.00 97.19 87 LEU A C 1
ATOM 659 O O . LEU A 1 87 ? 4.187 -6.139 -17.048 1.00 97.19 87 LEU A O 1
ATOM 663 N N . LEU A 1 88 ? 3.860 -4.052 -17.819 1.00 96.56 88 LEU A N 1
ATOM 664 C CA . LEU A 1 88 ? 5.209 -3.893 -18.376 1.00 96.56 88 LEU A CA 1
ATOM 665 C C . LEU A 1 88 ? 6.291 -3.937 -17.292 1.00 96.56 88 LEU A C 1
ATOM 667 O O . LEU A 1 88 ? 7.334 -4.560 -17.475 1.00 96.56 88 LEU A O 1
ATOM 671 N N . MET A 1 89 ? 6.043 -3.288 -16.155 1.00 96.25 89 MET A N 1
ATOM 672 C CA . MET A 1 89 ? 6.970 -3.282 -15.028 1.00 96.25 89 MET A CA 1
ATOM 673 C C . MET A 1 89 ? 7.081 -4.666 -14.388 1.00 96.25 89 MET A C 1
ATOM 675 O O . MET A 1 89 ? 8.183 -5.107 -14.072 1.00 96.25 89 MET A O 1
ATOM 679 N N . TRP A 1 90 ? 5.960 -5.375 -14.240 1.00 96.44 90 TRP A N 1
ATOM 680 C CA . TRP A 1 90 ? 5.955 -6.752 -13.753 1.00 96.44 90 TRP A CA 1
ATOM 681 C C . TRP A 1 90 ? 6.766 -7.682 -14.659 1.00 96.44 90 TRP A C 1
ATOM 683 O O . TRP A 1 90 ? 7.590 -8.446 -14.156 1.00 96.44 90 TRP A O 1
ATOM 693 N N . ASP A 1 91 ? 6.577 -7.592 -15.980 1.00 96.62 91 ASP A N 1
ATOM 694 C CA . ASP A 1 91 ? 7.353 -8.370 -16.951 1.00 96.62 91 ASP A CA 1
ATOM 695 C C . ASP A 1 91 ? 8.854 -8.084 -16.817 1.00 96.62 91 ASP A C 1
ATOM 697 O O . ASP A 1 91 ? 9.644 -9.008 -16.625 1.00 96.62 91 ASP A O 1
ATOM 701 N N . ALA A 1 92 ? 9.242 -6.805 -16.797 1.00 95.25 92 ALA A N 1
ATOM 702 C CA . ALA A 1 92 ? 10.638 -6.397 -16.681 1.00 95.25 92 ALA A CA 1
ATOM 703 C C . ALA A 1 92 ? 11.296 -6.855 -15.365 1.00 95.25 92 ALA A C 1
ATOM 705 O O . ALA A 1 92 ? 12.434 -7.327 -15.377 1.00 95.25 92 ALA A O 1
ATOM 706 N N . LEU A 1 93 ? 10.588 -6.751 -14.235 1.00 95.50 93 LEU A N 1
ATOM 707 C CA . LEU A 1 93 ? 11.063 -7.207 -12.921 1.00 95.50 93 LEU A CA 1
ATOM 708 C C . LEU A 1 93 ? 11.159 -8.733 -12.814 1.00 95.50 93 LEU A C 1
ATOM 710 O O . LEU A 1 93 ? 11.972 -9.239 -12.042 1.00 95.50 93 LEU A O 1
ATOM 714 N N . SER A 1 94 ? 10.352 -9.460 -13.587 1.00 95.25 94 SER A N 1
ATOM 715 C CA . SER A 1 94 ? 10.335 -10.927 -13.598 1.00 95.25 94 SER A CA 1
ATOM 716 C C . SER A 1 94 ? 11.460 -11.535 -14.441 1.00 95.25 94 SER A C 1
ATOM 718 O O . SER A 1 94 ? 11.677 -12.748 -14.386 1.00 95.25 94 SER A O 1
ATOM 720 N N . GLN A 1 95 ? 12.191 -10.727 -15.218 1.00 94.75 95 GLN A N 1
ATOM 721 C CA . GLN A 1 95 ? 13.292 -11.221 -16.041 1.00 94.75 95 GLN A CA 1
ATOM 722 C C . GLN A 1 95 ? 14.460 -11.699 -15.158 1.00 94.75 95 GLN A C 1
ATOM 724 O O . GLN A 1 95 ? 15.037 -10.906 -14.408 1.00 94.75 95 GLN A O 1
ATOM 729 N N . PRO A 1 96 ? 14.889 -12.973 -15.263 1.00 88.94 96 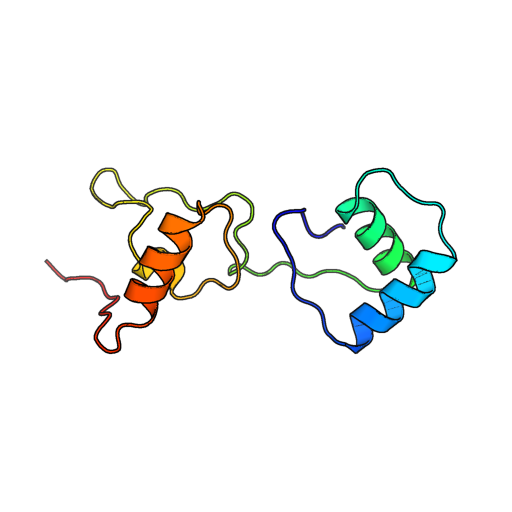PRO A N 1
ATOM 730 C CA . PRO A 1 96 ? 15.935 -13.532 -14.399 1.00 88.94 96 PRO A CA 1
ATOM 731 C C . PRO A 1 96 ? 17.307 -12.878 -14.619 1.00 88.94 96 PRO A C 1
ATOM 733 O O . PRO A 1 96 ? 18.181 -12.936 -13.757 1.00 88.94 96 PRO A O 1
ATOM 736 N N . ASN A 1 97 ? 17.501 -12.250 -15.776 1.00 88.50 97 ASN A N 1
ATOM 737 C CA . ASN A 1 97 ? 18.709 -11.547 -16.187 1.00 88.50 97 ASN A CA 1
ATOM 738 C C . ASN A 1 97 ? 18.633 -10.025 -15.965 1.00 88.50 97 ASN A C 1
ATOM 740 O O . ASN A 1 97 ? 19.479 -9.305 -16.501 1.00 88.50 97 ASN A O 1
ATOM 744 N N . LEU A 1 98 ? 17.663 -9.519 -15.188 1.00 90.94 98 LEU A N 1
ATOM 745 C CA . LEU A 1 98 ? 17.610 -8.103 -14.823 1.00 90.94 98 LEU A CA 1
ATOM 746 C C . LEU A 1 98 ? 18.854 -7.713 -14.002 1.00 90.94 98 LEU A C 1
ATOM 748 O O . LEU A 1 98 ? 18.970 -7.990 -12.802 1.00 90.94 98 LEU A O 1
ATOM 752 N N . ALA A 1 99 ? 19.793 -7.040 -14.664 1.00 89.25 99 ALA A N 1
ATOM 753 C CA . ALA A 1 99 ? 21.041 -6.579 -14.076 1.00 89.25 99 ALA A CA 1
ATOM 754 C C . ALA A 1 99 ? 20.887 -5.153 -13.532 1.00 89.25 99 ALA A C 1
ATOM 756 O O . ALA A 1 99 ? 20.953 -4.178 -14.278 1.00 89.25 99 ALA A O 1
ATOM 757 N N . CYS A 1 100 ? 20.729 -5.044 -12.214 1.00 87.31 100 CYS A N 1
ATOM 758 C CA . CYS A 1 100 ? 20.726 -3.771 -11.503 1.00 87.31 100 CYS A CA 1
ATOM 759 C C . CYS A 1 100 ? 22.080 -3.566 -10.827 1.00 87.31 100 CYS A C 1
ATOM 761 O O . CYS A 1 100 ? 22.420 -4.245 -9.863 1.00 87.31 100 CYS A O 1
ATOM 763 N N . GLY A 1 101 ? 22.875 -2.653 -11.370 1.00 75.44 101 GLY A N 1
ATOM 764 C CA . GLY A 1 101 ? 24.197 -2.313 -10.864 1.00 75.44 101 GLY A CA 1
ATOM 765 C C . GLY A 1 101 ? 24.732 -1.086 -11.587 1.00 75.44 101 GLY A C 1
ATOM 766 O O . GLY A 1 101 ? 24.324 -0.790 -12.711 1.00 75.44 101 GLY A O 1
ATOM 767 N N . LYS A 1 102 ? 25.649 -0.352 -10.951 1.00 59.81 102 LYS A N 1
ATOM 768 C CA . LYS A 1 102 ? 26.359 0.730 -11.636 1.00 59.81 102 LYS A CA 1
ATOM 769 C C . LYS A 1 102 ? 27.136 0.112 -12.797 1.00 59.81 102 LYS A C 1
ATOM 771 O O . LYS A 1 102 ? 28.051 -0.673 -12.559 1.00 59.81 102 LYS A O 1
ATOM 776 N N . LYS A 1 103 ? 26.833 0.493 -14.041 1.00 53.53 103 LYS A N 1
ATOM 777 C CA . LYS A 1 103 ? 27.876 0.453 -15.068 1.00 53.53 103 LYS A CA 1
ATOM 778 C C . LYS A 1 103 ? 28.942 1.435 -14.589 1.00 53.53 103 LYS A C 1
ATOM 780 O O . LYS A 1 103 ? 28.695 2.637 -14.603 1.00 53.53 103 LYS A O 1
ATOM 785 N N . LEU A 1 104 ? 30.067 0.928 -14.082 1.00 45.62 104 LEU A N 1
ATOM 786 C CA . LEU A 1 104 ? 31.287 1.726 -14.045 1.00 45.62 104 LEU A CA 1
ATOM 787 C C . LEU A 1 104 ? 31.586 2.059 -15.509 1.00 45.62 104 LEU A C 1
ATOM 789 O O . LEU A 1 104 ? 31.978 1.178 -16.273 1.00 45.62 104 LEU A O 1
ATOM 793 N N . GLN A 1 105 ? 31.274 3.287 -15.904 1.00 38.84 105 GLN A N 1
ATOM 794 C CA . GLN A 1 105 ? 31.991 3.939 -16.988 1.00 38.84 105 GLN A CA 1
ATOM 795 C C . GLN A 1 105 ? 33.219 4.602 -16.381 1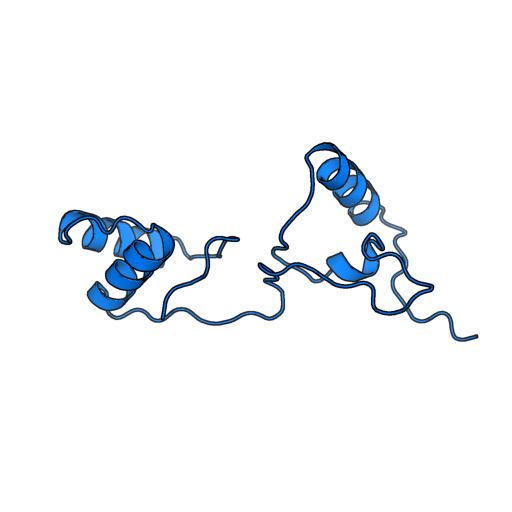.00 38.84 105 GLN A C 1
ATOM 797 O O . GLN A 1 105 ? 33.073 5.174 -15.274 1.00 38.84 105 GLN A O 1
#

Secondary structure (DSSP, 8-state):
----TT-----HHHHHHHHHHHTTS---SSHHHHHHHHHHHTT------TTEETT----SSTTS-TT-GGGTTT-SEES---HHHHHHHHHHHH-TT---S----

Foldseek 3Di:
DFDDPQDDDDDPVLVVQLVVQLVVDDDDPHVRVSSVSSCVVSVHDDDDDPLAAAVADDAPDPPGDSLQLLVNLSHPGGDDDDPVSVVVSVVQSPDPPNDRDDPPD

Solvent-accessible surface area (backbone atoms only — not comparable to full-atom values): 6708 Å² total; per-residue (Å²): 121,55,68,61,88,68,67,87,87,78,52,74,67,55,54,54,47,36,58,59,32,55,78,76,49,83,89,51,101,43,67,36,56,38,52,25,52,18,29,54,72,68,75,47,80,85,80,92,55,90,34,56,27,58,88,38,76,74,45,91,43,100,89,43,63,61,82,44,54,70,79,48,73,77,46,81,43,68,32,85,66,56,77,67,52,46,53,55,48,50,54,54,65,66,40,93,79,66,81,74,69,82,78,85,124

Radius of gyration: 17.99 Å; Cα contacts (8 Å, |Δi|>4): 95; chains: 1; bounding box: 50×27×40 Å

Mean predicted aligned error: 5.35 Å

Nearest PDB structures (foldseek):
  8tic-assembly2_B  TM=9.323E-01  e=1.783E-03  Homo sapiens